Protein AF-A0A0F9N022-F1 (afdb_monomer_lite)

Structure (mmCIF, N/CA/C/O backbone):
data_AF-A0A0F9N022-F1
#
_entry.id   AF-A0A0F9N022-F1
#
loop_
_atom_site.group_PDB
_atom_site.id
_atom_site.type_symbol
_atom_site.label_atom_id
_atom_site.label_alt_id
_atom_site.label_comp_id
_atom_site.label_asym_id
_atom_site.label_entity_id
_atom_site.label_seq_id
_atom_site.pdbx_PDB_ins_code
_atom_site.Cartn_x
_atom_site.Cartn_y
_atom_site.Cartn_z
_atom_site.occupancy
_atom_site.B_iso_or_equiv
_atom_site.auth_seq_id
_atom_site.auth_comp_id
_atom_site.auth_asym_id
_atom_site.auth_atom_id
_atom_site.pdbx_PDB_model_num
ATOM 1 N N . MET A 1 1 ? -12.256 -13.425 1.466 1.00 92.31 1 MET A N 1
ATOM 2 C CA . MET A 1 1 ? -11.671 -14.219 0.356 1.00 92.31 1 MET A CA 1
ATOM 3 C C . MET A 1 1 ? -12.103 -13.719 -1.017 1.00 92.31 1 MET A C 1
ATOM 5 O O . MET A 1 1 ? -11.403 -13.998 -1.980 1.00 92.31 1 MET A O 1
ATOM 9 N N . GLU A 1 2 ? -13.198 -12.966 -1.116 1.00 94.44 2 GLU A N 1
ATOM 10 C CA . GLU A 1 2 ? -13.725 -12.430 -2.380 1.00 94.44 2 GLU A CA 1
ATOM 11 C C . GLU A 1 2 ? -12.702 -11.540 -3.115 1.00 94.44 2 GLU A C 1
ATOM 13 O O . GLU A 1 2 ? -12.431 -11.764 -4.292 1.00 94.44 2 GLU A O 1
ATOM 18 N N . ASP A 1 3 ? -11.986 -10.668 -2.396 1.00 96.81 3 ASP A N 1
ATOM 19 C CA . ASP A 1 3 ? -10.948 -9.797 -2.981 1.00 96.81 3 ASP A CA 1
ATOM 20 C C . ASP A 1 3 ? -9.600 -10.481 -3.246 1.00 96.81 3 ASP A C 1
ATOM 22 O O . ASP A 1 3 ? -8.626 -9.835 -3.641 1.00 96.81 3 ASP A O 1
ATOM 26 N N . ALA A 1 4 ? -9.484 -11.794 -3.023 1.00 97.88 4 ALA A N 1
ATOM 27 C CA . ALA A 1 4 ? -8.194 -12.478 -3.088 1.00 97.88 4 ALA A CA 1
ATOM 28 C C . ALA A 1 4 ? -7.538 -12.342 -4.469 1.00 97.88 4 ALA A C 1
ATOM 30 O O . ALA A 1 4 ? -6.334 -12.093 -4.552 1.00 97.88 4 ALA A O 1
ATOM 31 N N . ARG A 1 5 ? -8.327 -12.460 -5.545 1.00 98.38 5 ARG A N 1
ATOM 32 C CA . ARG A 1 5 ? -7.853 -12.309 -6.931 1.00 98.38 5 ARG A CA 1
ATOM 33 C C . ARG A 1 5 ? -7.433 -10.875 -7.251 1.00 98.38 5 ARG A C 1
ATOM 35 O O . ARG A 1 5 ? -6.444 -10.692 -7.956 1.00 98.38 5 ARG A O 1
ATOM 42 N N . LEU A 1 6 ? -8.135 -9.885 -6.703 1.00 98.44 6 LEU A N 1
ATOM 43 C CA . LEU A 1 6 ? -7.801 -8.470 -6.859 1.00 98.44 6 LEU A CA 1
ATOM 44 C C . LEU A 1 6 ? -6.476 -8.137 -6.161 1.00 98.44 6 LEU A C 1
ATOM 46 O O . LEU A 1 6 ? -5.553 -7.610 -6.774 1.00 98.44 6 LEU A O 1
ATOM 50 N N . LEU A 1 7 ? -6.340 -8.516 -4.889 1.00 98.44 7 LEU A N 1
ATOM 51 C CA . LEU A 1 7 ? -5.102 -8.305 -4.136 1.00 98.44 7 LEU A CA 1
ATOM 52 C C . LEU A 1 7 ? -3.920 -9.047 -4.776 1.00 98.44 7 LEU A C 1
ATOM 54 O O . LEU A 1 7 ? -2.802 -8.531 -4.797 1.00 98.44 7 LEU A O 1
ATOM 58 N N . PHE A 1 8 ? -4.166 -10.239 -5.326 1.00 98.56 8 PHE A N 1
ATOM 59 C CA . PHE A 1 8 ? -3.166 -11.015 -6.056 1.00 98.56 8 PHE A CA 1
ATOM 60 C C . PHE A 1 8 ? -2.682 -10.294 -7.313 1.00 98.56 8 PHE A C 1
ATOM 62 O O . PHE A 1 8 ? -1.474 -10.209 -7.540 1.00 98.56 8 PHE A O 1
ATOM 69 N N . SER A 1 9 ? -3.606 -9.765 -8.122 1.00 98.44 9 SER A N 1
ATOM 70 C CA . SER A 1 9 ? -3.247 -9.055 -9.349 1.00 98.44 9 SER A CA 1
ATOM 71 C C . SER A 1 9 ? -2.456 -7.786 -9.034 1.00 98.44 9 SER A C 1
ATOM 73 O O . SER A 1 9 ? -1.418 -7.549 -9.647 1.00 98.44 9 SER A O 1
ATOM 75 N N . TRP A 1 10 ? -2.852 -7.028 -8.008 1.00 98.31 10 TRP A N 1
ATOM 76 C CA . TRP A 1 10 ? -2.102 -5.851 -7.566 1.00 98.31 10 TRP A CA 1
ATOM 77 C C . TRP A 1 10 ? -0.713 -6.200 -7.035 1.00 98.31 10 TRP A C 1
ATOM 79 O O . TRP A 1 10 ? 0.247 -5.506 -7.374 1.00 98.31 10 TRP A O 1
ATOM 89 N N . ARG A 1 11 ? -0.582 -7.270 -6.237 1.00 97.69 11 ARG A N 1
ATOM 90 C CA . ARG A 1 11 ? 0.707 -7.731 -5.695 1.00 97.69 11 ARG A CA 1
ATOM 91 C C . ARG A 1 11 ? 1.677 -8.165 -6.794 1.00 97.69 11 ARG A C 1
ATOM 93 O O . ARG A 1 11 ? 2.883 -7.965 -6.630 1.00 97.69 11 ARG A O 1
ATOM 100 N N . ASN A 1 12 ? 1.164 -8.757 -7.873 1.00 98.25 12 ASN A N 1
ATOM 101 C CA . ASN A 1 12 ? 1.964 -9.255 -8.993 1.00 98.25 12 ASN A CA 1
ATOM 102 C C . ASN A 1 12 ? 2.119 -8.276 -10.161 1.00 98.25 12 ASN A C 1
ATOM 104 O O . ASN A 1 12 ? 2.895 -8.565 -11.074 1.00 98.25 12 ASN A O 1
ATOM 108 N N . ASP A 1 13 ? 1.447 -7.123 -10.131 1.00 98.44 13 ASP A N 1
ATOM 109 C CA . ASP A 1 13 ? 1.650 -6.075 -11.128 1.00 98.44 13 ASP A CA 1
ATOM 110 C C . ASP A 1 13 ? 3.154 -5.736 -11.260 1.00 98.44 13 ASP A C 1
ATOM 112 O O . ASP A 1 13 ? 3.831 -5.541 -10.240 1.00 98.44 13 ASP A O 1
ATOM 116 N N . PRO A 1 14 ? 3.702 -5.648 -12.490 1.00 97.75 14 PRO A N 1
ATOM 117 C CA . PRO A 1 14 ? 5.137 -5.476 -12.705 1.00 97.75 14 PRO A CA 1
ATOM 118 C C . PRO A 1 14 ? 5.739 -4.258 -12.001 1.00 97.75 14 PRO A C 1
ATOM 120 O O . PRO A 1 14 ? 6.856 -4.333 -11.480 1.00 97.75 14 PRO A O 1
ATOM 123 N N . LEU A 1 15 ? 5.011 -3.138 -11.961 1.00 96.69 15 LEU A N 1
ATOM 124 C CA . LEU A 1 15 ? 5.482 -1.927 -11.299 1.00 96.69 15 LEU A CA 1
ATOM 125 C C . LEU A 1 15 ? 5.3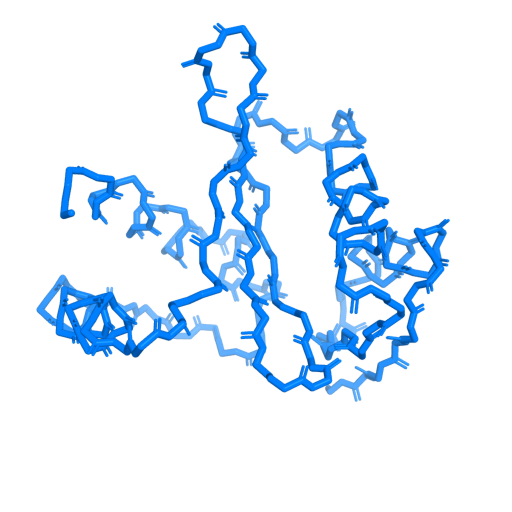44 -2.039 -9.779 1.00 96.69 15 LEU A C 1
ATOM 127 O O . LEU A 1 15 ? 6.273 -1.643 -9.079 1.00 96.69 15 LEU A O 1
ATOM 131 N N . THR A 1 16 ? 4.251 -2.619 -9.263 1.00 96.94 16 THR A N 1
ATOM 132 C CA . THR A 1 16 ? 4.128 -2.906 -7.820 1.00 96.94 16 THR A CA 1
ATOM 133 C C . THR A 1 16 ? 5.310 -3.743 -7.350 1.00 96.94 16 THR A C 1
ATOM 135 O O . THR A 1 16 ? 5.959 -3.381 -6.372 1.00 96.94 16 THR A O 1
ATOM 138 N N . ARG A 1 17 ? 5.634 -4.829 -8.062 1.00 97.25 17 ARG A N 1
ATOM 139 C CA . ARG A 1 17 ? 6.754 -5.715 -7.722 1.00 97.25 17 ARG A CA 1
ATOM 140 C C . ARG A 1 17 ? 8.090 -4.986 -7.738 1.00 97.25 17 ARG A C 1
ATOM 142 O O . ARG A 1 17 ? 8.840 -5.093 -6.777 1.00 97.25 17 ARG A O 1
ATOM 149 N N . ARG A 1 18 ? 8.367 -4.202 -8.786 1.00 96.06 18 ARG A N 1
ATOM 150 C CA . ARG A 1 18 ? 9.601 -3.404 -8.884 1.00 96.06 18 ARG A CA 1
ATOM 151 C C . ARG A 1 18 ? 9.757 -2.417 -7.723 1.00 96.06 18 ARG A C 1
ATOM 153 O O . ARG A 1 18 ? 10.872 -2.151 -7.303 1.00 96.06 18 ARG A O 1
ATOM 160 N N . MET A 1 19 ? 8.645 -1.876 -7.232 1.00 94.75 19 MET A N 1
ATOM 161 C CA . MET A 1 19 ? 8.609 -0.867 -6.170 1.00 94.75 19 MET A CA 1
ATOM 162 C C . MET A 1 19 ? 8.441 -1.464 -4.762 1.00 94.75 19 MET A C 1
ATOM 164 O O . MET A 1 19 ? 8.421 -0.727 -3.773 1.00 94.75 19 MET A O 1
ATOM 168 N N . SER A 1 20 ? 8.311 -2.788 -4.663 1.00 94.31 20 SER A N 1
ATOM 169 C CA . SER A 1 20 ? 8.180 -3.523 -3.406 1.00 94.31 20 SER A CA 1
ATOM 170 C C . SER A 1 20 ? 9.546 -3.944 -2.874 1.00 94.31 20 SER A C 1
ATOM 172 O O . SER A 1 20 ? 10.467 -4.199 -3.641 1.00 94.31 20 SER A O 1
ATOM 174 N N . ILE A 1 21 ? 9.652 -4.096 -1.552 1.00 94.19 21 ILE A N 1
ATOM 175 C CA . ILE A 1 21 ? 10.866 -4.611 -0.892 1.00 94.19 21 ILE A CA 1
ATOM 176 C C . ILE A 1 21 ? 11.201 -6.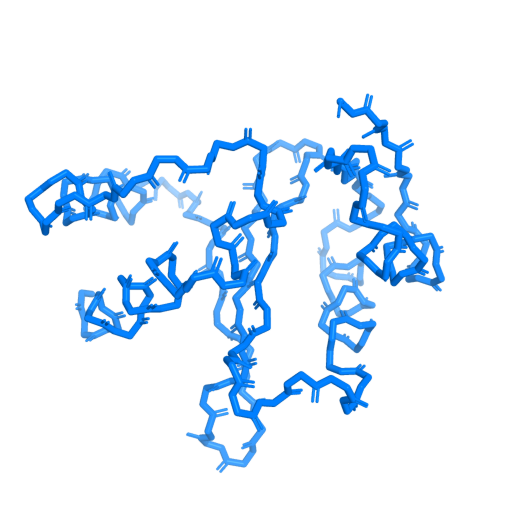027 -1.383 1.00 94.19 21 ILE A C 1
ATOM 178 O O . ILE A 1 21 ? 12.357 -6.342 -1.638 1.00 94.19 21 ILE A O 1
ATOM 182 N N . ASN A 1 22 ? 10.182 -6.878 -1.535 1.00 93.00 22 ASN A N 1
ATOM 183 C CA . ASN A 1 22 ? 10.310 -8.157 -2.223 1.00 93.00 22 ASN A CA 1
ATOM 184 C C . ASN A 1 22 ? 9.711 -8.019 -3.628 1.00 93.00 22 ASN A C 1
ATOM 186 O O . ASN A 1 22 ? 8.496 -7.834 -3.789 1.00 93.00 22 ASN A O 1
ATOM 190 N N . SER A 1 23 ? 10.571 -8.145 -4.633 1.00 95.06 23 SER A N 1
ATOM 191 C CA . SER A 1 23 ? 10.203 -8.022 -6.035 1.00 95.06 23 SER A CA 1
ATOM 192 C C . SER A 1 23 ? 9.847 -9.352 -6.692 1.00 95.06 23 SER A C 1
ATOM 194 O O . SER A 1 23 ? 9.498 -9.332 -7.866 1.00 95.06 23 SER A O 1
ATOM 196 N N . ASP A 1 24 ? 9.855 -10.488 -5.991 1.00 96.62 24 ASP A N 1
ATOM 197 C CA . ASP A 1 24 ? 9.524 -11.802 -6.556 1.00 96.62 24 ASP A CA 1
ATOM 198 C C . ASP A 1 24 ? 8.061 -11.877 -7.007 1.00 96.62 24 ASP A C 1
ATOM 200 O O . ASP A 1 24 ? 7.195 -11.116 -6.555 1.00 96.62 24 ASP A O 1
ATOM 204 N N . THR A 1 25 ? 7.780 -12.763 -7.964 1.00 97.06 25 THR A N 1
ATOM 205 C CA . THR A 1 25 ? 6.401 -13.145 -8.279 1.00 97.06 25 THR A CA 1
ATOM 206 C C . THR A 1 25 ? 5.858 -14.002 -7.153 1.00 97.06 25 THR A C 1
ATOM 208 O O . THR A 1 25 ? 6.557 -14.875 -6.645 1.00 97.06 25 THR A O 1
ATOM 211 N N . VAL A 1 26 ? 4.593 -13.802 -6.812 1.00 97.62 26 VAL A N 1
ATOM 212 C CA . VAL A 1 26 ? 3.885 -14.652 -5.856 1.00 97.62 26 VAL A CA 1
ATOM 213 C C . VAL A 1 26 ? 2.968 -15.570 -6.653 1.00 97.62 26 VAL A C 1
ATOM 215 O O . VAL A 1 26 ? 2.187 -15.083 -7.468 1.00 97.62 26 VAL A O 1
ATOM 218 N N . ASP A 1 27 ? 3.049 -16.881 -6.454 1.00 98.38 27 ASP A N 1
ATOM 219 C CA . ASP A 1 27 ? 2.075 -17.806 -7.032 1.00 98.38 27 ASP A CA 1
ATOM 220 C C . ASP A 1 27 ? 0.732 -17.736 -6.282 1.00 98.38 27 ASP A C 1
ATOM 222 O O . ASP A 1 27 ? 0.613 -17.177 -5.185 1.00 98.38 27 ASP A O 1
ATOM 226 N N . TRP A 1 28 ? -0.318 -18.273 -6.900 1.00 98.38 28 TRP A N 1
ATOM 227 C CA . TRP A 1 28 ? -1.669 -18.155 -6.361 1.00 98.38 28 TRP A CA 1
ATOM 228 C C . TRP A 1 28 ? -1.848 -18.855 -5.009 1.00 98.38 28 TRP A C 1
ATOM 230 O O . TRP A 1 28 ? -2.517 -18.302 -4.134 1.00 98.38 28 TRP A O 1
ATOM 240 N N . ASP A 1 29 ? -1.260 -20.035 -4.811 1.00 98.31 29 ASP A N 1
ATOM 241 C CA . ASP A 1 29 ? -1.441 -20.797 -3.575 1.00 98.31 29 ASP A CA 1
ATOM 242 C C . ASP A 1 29 ? -0.689 -20.158 -2.409 1.00 98.31 29 ASP A C 1
ATOM 244 O O . ASP A 1 29 ? -1.237 -20.061 -1.305 1.00 98.31 29 ASP A O 1
ATOM 248 N N . THR A 1 30 ? 0.505 -19.618 -2.660 1.00 98.19 30 THR A N 1
ATOM 249 C CA . THR A 1 30 ? 1.249 -18.819 -1.681 1.00 98.19 30 THR A CA 1
ATOM 250 C C . THR A 1 30 ? 0.462 -17.578 -1.266 1.00 98.19 30 THR A C 1
ATOM 252 O O . THR A 1 30 ? 0.328 -17.305 -0.069 1.00 98.19 30 THR A O 1
ATOM 255 N N . HIS A 1 31 ? -0.107 -16.838 -2.226 1.00 98.25 31 HIS A N 1
ATOM 256 C CA . HIS A 1 31 ? -0.921 -15.653 -1.932 1.00 98.25 31 HIS A CA 1
ATOM 257 C C . HIS A 1 31 ? -2.189 -16.001 -1.154 1.00 98.25 31 HIS A C 1
ATOM 259 O O . HIS A 1 31 ? -2.485 -15.365 -0.142 1.00 98.25 31 HIS A O 1
ATOM 265 N N . ARG A 1 32 ? -2.921 -17.029 -1.596 1.00 98.31 32 ARG A N 1
ATOM 266 C CA . ARG A 1 32 ? -4.136 -17.508 -0.929 1.00 98.31 32 ARG A CA 1
ATOM 267 C C . ARG A 1 32 ? -3.845 -17.910 0.512 1.00 98.31 32 ARG A C 1
ATOM 269 O O . ARG A 1 32 ? -4.503 -17.413 1.420 1.00 98.31 32 ARG A O 1
ATOM 276 N N . SER A 1 33 ? -2.803 -18.712 0.725 1.00 98.38 33 SER A N 1
ATOM 277 C CA . SER A 1 33 ? -2.388 -19.152 2.059 1.00 98.38 33 SER A CA 1
ATOM 278 C C . SER A 1 33 ? -1.961 -17.976 2.943 1.00 98.38 33 SER A C 1
ATOM 280 O O . SER A 1 33 ? -2.248 -17.952 4.140 1.00 98.38 33 SER A O 1
ATOM 282 N N . TRP A 1 34 ? -1.267 -16.981 2.380 1.00 97.62 34 TRP A N 1
ATOM 283 C CA . TRP A 1 34 ? -0.924 -15.753 3.100 1.00 97.62 34 TRP A CA 1
ATOM 284 C C . TRP A 1 34 ? -2.178 -14.976 3.521 1.00 97.62 34 TRP A C 1
ATOM 286 O O . TRP A 1 34 ? -2.267 -14.561 4.679 1.00 97.62 34 TRP A O 1
ATOM 296 N N . LEU A 1 35 ? -3.149 -14.814 2.619 1.00 98.38 35 LEU A N 1
ATOM 297 C CA . LEU A 1 35 ? -4.381 -14.082 2.895 1.00 98.38 35 LEU A CA 1
ATOM 298 C C . LEU A 1 35 ? -5.253 -14.805 3.927 1.00 98.38 35 LEU A C 1
ATOM 300 O O . LEU A 1 35 ? -5.727 -14.164 4.858 1.00 98.38 35 LEU A O 1
ATOM 304 N N . GLU A 1 36 ? -5.411 -16.125 3.827 1.00 98.12 36 GLU A N 1
ATOM 305 C CA . GLU A 1 36 ? -6.147 -16.935 4.810 1.00 98.12 36 GLU A CA 1
ATOM 306 C C . GLU A 1 36 ? -5.531 -16.800 6.209 1.00 98.12 36 GLU A C 1
ATOM 308 O O . GLU A 1 36 ? -6.227 -16.461 7.167 1.00 98.12 36 GLU A O 1
ATOM 313 N N . ARG A 1 37 ? -4.203 -16.948 6.329 1.00 97.94 37 ARG A N 1
ATOM 314 C CA . ARG A 1 37 ? -3.498 -16.726 7.604 1.00 97.94 37 ARG A CA 1
ATOM 315 C C . ARG A 1 37 ? -3.652 -15.301 8.122 1.00 97.94 37 ARG A C 1
ATOM 317 O O . ARG A 1 37 ? -3.642 -15.087 9.332 1.00 97.94 37 ARG A O 1
ATOM 324 N N . ARG A 1 38 ? -3.730 -14.313 7.227 1.00 97.50 38 ARG A N 1
ATOM 325 C CA . ARG A 1 38 ? -3.896 -12.910 7.608 1.00 97.50 38 ARG A CA 1
ATOM 326 C C . ARG A 1 38 ? -5.300 -12.639 8.136 1.00 97.50 38 ARG A C 1
ATOM 328 O O . ARG A 1 38 ? -5.424 -12.029 9.193 1.00 97.50 38 ARG A O 1
ATOM 335 N N . LEU A 1 39 ? -6.320 -13.104 7.420 1.00 97.12 39 LEU A N 1
ATOM 336 C CA . LEU A 1 39 ? -7.728 -12.946 7.784 1.00 97.12 39 LEU A CA 1
ATOM 337 C C . LEU A 1 39 ? -8.117 -13.778 9.014 1.00 97.12 39 LEU A C 1
ATOM 339 O O . LEU A 1 39 ? -9.061 -13.417 9.700 1.00 97.12 39 LEU A O 1
ATOM 343 N N . GLY A 1 40 ? -7.372 -14.842 9.331 1.00 97.00 40 GLY A N 1
ATOM 344 C CA . GLY A 1 40 ? -7.550 -15.628 10.557 1.00 97.00 40 GLY A CA 1
ATOM 345 C C . GLY A 1 40 ? -6.980 -14.995 11.835 1.00 97.00 40 GLY A C 1
ATOM 346 O O . GLY A 1 40 ? -7.067 -15.605 12.899 1.00 97.00 40 GLY A O 1
ATOM 347 N N . ARG A 1 41 ? -6.361 -13.807 11.767 1.00 96.62 41 ARG A N 1
ATOM 348 C CA . ARG A 1 41 ? -5.891 -13.081 12.961 1.00 96.62 41 ARG A CA 1
ATOM 349 C C . ARG A 1 41 ? -7.068 -12.418 13.680 1.00 96.62 41 ARG A C 1
ATOM 351 O O . ARG A 1 41 ? -8.016 -11.998 13.031 1.00 96.62 41 ARG A O 1
ATOM 358 N N . ALA A 1 42 ? -6.959 -12.247 15.002 1.00 94.81 42 ALA A N 1
ATOM 359 C CA . ALA A 1 42 ? -7.951 -11.500 15.788 1.00 94.81 42 ALA A CA 1
ATOM 360 C C . ALA A 1 42 ? -8.113 -10.052 15.295 1.00 94.81 42 ALA A C 1
ATOM 362 O O . ALA A 1 42 ? -9.217 -9.520 15.295 1.00 94.81 42 ALA A O 1
ATOM 363 N N . ASP A 1 43 ? -7.013 -9.455 14.831 1.00 93.50 43 ASP A N 1
ATOM 364 C CA . ASP A 1 43 ? -7.017 -8.172 14.143 1.00 93.50 43 ASP A CA 1
ATOM 365 C C . ASP A 1 43 ? -6.241 -8.284 12.815 1.00 93.50 43 ASP A C 1
ATOM 367 O O . ASP A 1 43 ? -5.001 -8.245 12.795 1.00 93.50 43 ASP A O 1
ATOM 371 N N . PRO A 1 44 ? -6.940 -8.516 11.687 1.00 93.94 44 PRO A N 1
ATOM 372 C CA . PRO A 1 44 ? -6.302 -8.670 10.391 1.00 93.94 44 PRO A CA 1
ATOM 373 C C . PRO A 1 44 ? -5.678 -7.390 9.851 1.00 93.94 44 PRO A C 1
ATOM 375 O O . PRO A 1 44 ? -4.871 -7.513 8.941 1.00 93.94 44 PRO A O 1
ATOM 378 N N . LEU A 1 45 ? -6.032 -6.186 10.318 1.00 97.31 45 LEU A N 1
ATOM 379 C CA . LEU A 1 45 ? -5.499 -4.885 9.859 1.00 97.31 45 LEU A CA 1
ATOM 380 C C . LEU A 1 45 ? -5.055 -4.838 8.383 1.00 97.31 45 LEU A C 1
ATOM 382 O O . LEU A 1 45 ? -3.920 -4.464 8.079 1.00 97.31 45 LEU A O 1
ATOM 386 N N . LEU A 1 46 ? -5.897 -5.328 7.476 1.00 98.19 46 LEU A N 1
ATOM 387 C CA . LEU A 1 46 ? -5.678 -5.355 6.034 1.00 98.19 46 LEU A CA 1
ATOM 388 C C . LEU A 1 46 ? -6.921 -4.737 5.418 1.00 98.19 46 LEU A C 1
ATOM 390 O O . LEU A 1 46 ? -8.007 -5.302 5.515 1.00 98.19 46 LEU A O 1
ATOM 394 N N . HIS A 1 47 ? -6.749 -3.572 4.816 1.00 98.25 47 HIS A N 1
ATOM 395 C CA . HIS A 1 47 ? -7.845 -2.745 4.346 1.00 98.25 47 HIS A CA 1
ATOM 396 C C . HIS A 1 47 ? -7.718 -2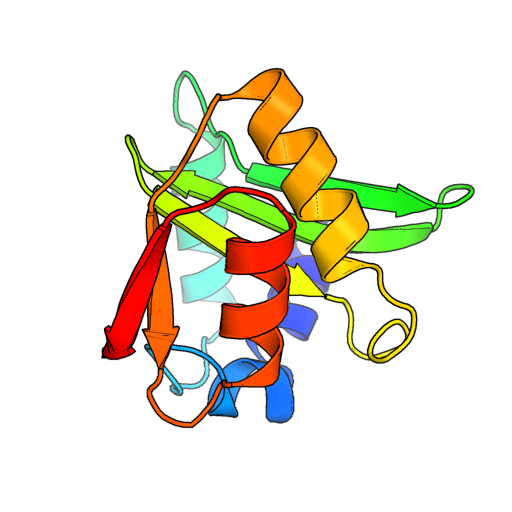.523 2.848 1.00 98.25 47 HIS A C 1
ATOM 398 O O . HIS A 1 47 ? -6.610 -2.384 2.321 1.00 98.25 47 HIS A O 1
ATOM 404 N N . ILE A 1 48 ? -8.859 -2.455 2.173 1.00 98.38 48 ILE A N 1
ATOM 405 C CA . ILE A 1 48 ? -8.974 -1.987 0.797 1.00 98.38 48 ILE A CA 1
ATOM 406 C C . ILE A 1 48 ? -9.582 -0.587 0.857 1.00 98.38 48 ILE A C 1
ATOM 408 O O . ILE A 1 48 ? -10.544 -0.348 1.580 1.00 98.38 48 ILE A O 1
ATOM 412 N N . ALA A 1 49 ? -8.964 0.358 0.157 1.00 97.88 49 ALA A N 1
ATOM 413 C CA . ALA A 1 49 ? -9.504 1.694 -0.014 1.00 97.88 49 ALA A CA 1
ATOM 414 C C . ALA A 1 49 ? -10.428 1.704 -1.231 1.00 97.88 49 ALA A C 1
ATOM 416 O O . ALA A 1 49 ? -10.054 1.191 -2.289 1.00 97.88 49 ALA A O 1
ATOM 417 N N . GLU A 1 50 ? -11.584 2.346 -1.093 1.00 97.56 50 GLU A N 1
ATOM 418 C CA . GLU A 1 50 ? -12.589 2.452 -2.146 1.00 97.56 50 GLU A CA 1
ATOM 419 C C . GLU A 1 50 ? -12.953 3.909 -2.442 1.00 97.56 50 GLU A C 1
ATOM 421 O O . GLU A 1 50 ? -12.947 4.765 -1.555 1.00 97.56 50 GLU A O 1
ATOM 426 N N . ILE A 1 51 ? -13.274 4.191 -3.705 1.00 96.00 51 ILE A N 1
ATOM 427 C CA . ILE A 1 51 ? -13.862 5.457 -4.157 1.00 96.00 51 ILE A CA 1
ATOM 428 C C . ILE A 1 51 ? -15.081 5.105 -5.000 1.00 96.00 51 ILE A C 1
ATOM 430 O O . ILE A 1 51 ? -14.937 4.430 -6.015 1.00 96.00 51 ILE A O 1
ATOM 434 N N . GLU A 1 52 ? -16.269 5.543 -4.573 1.00 94.12 52 GLU A N 1
ATOM 435 C CA . GLU A 1 52 ? -17.531 5.285 -5.290 1.00 94.12 52 GLU A CA 1
ATOM 436 C C . GLU A 1 52 ? -17.714 3.789 -5.630 1.00 94.12 52 GLU A C 1
ATOM 438 O O . GLU A 1 52 ? -18.034 3.426 -6.759 1.00 94.12 52 GLU A O 1
ATOM 443 N N . GLY A 1 53 ? -17.419 2.908 -4.664 1.00 93.62 53 GLY A N 1
ATOM 444 C CA . GLY A 1 53 ? -17.511 1.448 -4.811 1.00 93.62 53 GLY A CA 1
ATOM 445 C C . GLY A 1 53 ? -16.394 0.791 -5.632 1.00 93.62 53 GLY A C 1
ATOM 446 O O . GLY A 1 53 ? -16.427 -0.416 -5.845 1.00 93.62 53 GLY A O 1
ATOM 447 N N . HIS A 1 54 ? -15.399 1.551 -6.100 1.00 96.06 54 HIS A N 1
ATOM 448 C CA . HIS A 1 54 ? -14.244 1.005 -6.811 1.00 96.06 54 HIS A CA 1
ATOM 449 C C . HIS A 1 54 ? -13.058 0.843 -5.869 1.00 96.06 54 HIS A C 1
ATOM 451 O O . HIS A 1 54 ? -12.589 1.821 -5.289 1.00 96.06 54 HIS A O 1
ATOM 457 N N . CYS A 1 55 ? -12.514 -0.367 -5.779 1.00 98.19 55 CYS A N 1
ATOM 458 C CA . CYS A 1 55 ? -11.286 -0.645 -5.042 1.00 98.19 55 CYS A CA 1
ATOM 459 C C . CYS A 1 55 ? -10.086 0.047 -5.715 1.00 98.19 55 CYS A C 1
ATOM 461 O O . CYS A 1 55 ? -9.715 -0.277 -6.844 1.00 98.19 55 CYS A O 1
ATOM 463 N N . VAL A 1 56 ? -9.452 0.990 -5.016 1.00 98.38 56 VAL A N 1
ATOM 464 C CA . VAL A 1 56 ? -8.373 1.843 -5.556 1.00 98.38 56 VAL A CA 1
ATOM 465 C C . VAL A 1 56 ? -7.001 1.589 -4.933 1.00 98.38 56 VAL A C 1
ATOM 467 O O . VAL A 1 56 ? -5.987 2.113 -5.403 1.00 98.38 56 VAL A O 1
ATOM 470 N N . GLY A 1 57 ? -6.933 0.793 -3.873 1.00 98.31 57 GLY A N 1
ATOM 471 C CA . GLY A 1 57 ? -5.679 0.436 -3.229 1.00 98.31 57 GLY A CA 1
ATOM 472 C C . GLY A 1 57 ? -5.890 -0.393 -1.979 1.00 98.31 57 GLY A C 1
ATOM 473 O O . GLY A 1 57 ? -7.013 -0.692 -1.591 1.00 98.31 57 GLY A O 1
ATOM 474 N N . THR A 1 58 ? -4.794 -0.771 -1.342 1.00 98.62 58 THR A N 1
ATOM 475 C CA . THR A 1 58 ? -4.800 -1.504 -0.082 1.00 98.62 58 THR A CA 1
ATOM 476 C C . THR A 1 58 ? -3.706 -0.979 0.829 1.00 98.62 58 THR A C 1
ATOM 478 O O . THR A 1 58 ? -2.653 -0.536 0.357 1.00 98.62 58 THR A O 1
ATOM 481 N N . PHE A 1 59 ? -3.941 -1.047 2.134 1.00 98.56 59 PHE A N 1
ATOM 482 C CA . PHE A 1 59 ? -2.888 -0.920 3.126 1.00 98.56 59 PHE A CA 1
ATOM 483 C C . PHE A 1 59 ? -3.033 -1.988 4.206 1.00 98.56 59 PHE A C 1
ATOM 485 O O . PHE A 1 59 ? -4.115 -2.520 4.455 1.00 98.56 59 PHE A O 1
ATOM 492 N N . ARG A 1 60 ? -1.915 -2.298 4.853 1.00 98.06 60 ARG A N 1
ATOM 493 C CA . ARG A 1 60 ? -1.823 -3.266 5.935 1.00 98.06 60 ARG A CA 1
ATOM 494 C C . ARG A 1 60 ? -0.986 -2.699 7.066 1.00 98.06 60 ARG A C 1
ATOM 496 O O . ARG A 1 60 ? 0.041 -2.080 6.792 1.00 98.06 60 ARG A O 1
ATOM 503 N N . ILE A 1 61 ? -1.405 -2.947 8.304 1.00 98.44 61 ILE A N 1
ATOM 504 C CA . ILE A 1 61 ? -0.654 -2.571 9.505 1.00 98.44 61 ILE A CA 1
ATOM 505 C C . ILE A 1 61 ? -0.047 -3.812 10.157 1.00 98.44 61 ILE A C 1
ATOM 507 O O . ILE A 1 61 ? -0.733 -4.807 10.392 1.00 98.44 61 ILE A O 1
ATOM 511 N N . ASP A 1 62 ? 1.242 -3.751 10.462 1.00 96.50 62 ASP A N 1
ATOM 512 C CA . ASP A 1 62 ? 1.994 -4.796 11.153 1.00 96.50 62 ASP A CA 1
ATOM 513 C C . ASP A 1 62 ? 2.688 -4.165 12.373 1.00 96.50 62 ASP A C 1
ATOM 515 O O . ASP A 1 62 ? 3.822 -3.706 12.295 1.00 96.50 62 ASP A O 1
ATOM 519 N N . GLY A 1 63 ? 1.975 -4.076 13.503 1.00 95.94 63 GLY A N 1
ATOM 520 C CA . GLY A 1 63 ? 2.459 -3.368 14.694 1.00 95.94 63 GLY A CA 1
ATOM 521 C C . GLY A 1 63 ? 2.588 -1.858 14.457 1.00 95.94 63 GLY A C 1
ATOM 522 O O . GLY A 1 63 ? 1.579 -1.148 14.342 1.00 95.94 63 GLY A O 1
ATOM 523 N N . ASP A 1 64 ? 3.826 -1.360 14.394 1.00 96.81 64 ASP A N 1
ATOM 524 C CA . ASP A 1 64 ? 4.111 0.041 14.052 1.00 96.81 64 ASP A CA 1
ATOM 525 C C . ASP A 1 64 ? 4.245 0.291 12.544 1.00 96.81 64 ASP A C 1
ATOM 527 O O . ASP A 1 64 ? 4.279 1.448 12.129 1.00 96.81 64 ASP A O 1
ATOM 531 N N . GLU A 1 65 ? 4.256 -0.760 11.720 1.00 98.06 65 GLU A N 1
ATOM 532 C CA . GLU A 1 65 ? 4.569 -0.640 10.300 1.00 98.06 65 GLU A CA 1
ATOM 533 C C . GLU A 1 65 ? 3.324 -0.529 9.430 1.00 98.06 65 GLU A C 1
ATOM 535 O O . GLU A 1 65 ? 2.282 -1.119 9.722 1.00 98.06 65 GLU A O 1
ATOM 540 N N . ILE A 1 66 ? 3.458 0.193 8.317 1.00 98.62 66 ILE A N 1
ATOM 541 C CA . ILE A 1 66 ? 2.454 0.269 7.260 1.00 98.62 66 ILE A CA 1
ATOM 542 C C . ILE A 1 66 ? 3.037 -0.175 5.916 1.00 98.62 66 ILE A C 1
ATOM 544 O O . ILE A 1 66 ? 4.069 0.318 5.460 1.00 98.62 66 ILE A O 1
ATOM 548 N N . SER A 1 67 ? 2.331 -1.088 5.253 1.00 98.06 67 SER A N 1
ATOM 549 C CA . SER A 1 67 ? 2.563 -1.475 3.860 1.00 98.06 67 SER A CA 1
ATOM 550 C C . SER A 1 67 ? 1.357 -1.072 3.026 1.00 98.06 67 SER A C 1
ATOM 552 O O . SER A 1 67 ? 0.231 -1.147 3.510 1.00 98.06 67 SER A O 1
ATOM 554 N N . TYR A 1 68 ? 1.563 -0.627 1.789 1.00 98.44 68 TYR A N 1
ATOM 555 C CA . TYR A 1 68 ? 0.469 -0.150 0.953 1.00 98.44 68 TYR A CA 1
ATOM 556 C C . TYR A 1 68 ? 0.738 -0.327 -0.537 1.00 98.44 68 TYR A C 1
ATOM 558 O O . TYR A 1 68 ? 1.874 -0.432 -0.993 1.00 98.44 68 TYR A O 1
ATOM 566 N N . THR A 1 69 ? -0.336 -0.373 -1.314 1.00 98.25 69 THR A N 1
ATOM 567 C CA . THR A 1 69 ? -0.309 -0.479 -2.772 1.00 98.25 69 THR A CA 1
ATOM 568 C C . THR A 1 69 ? -1.485 0.301 -3.338 1.00 98.25 69 THR A C 1
ATOM 570 O O . THR A 1 69 ? -2.606 0.177 -2.856 1.00 98.25 69 THR A O 1
ATOM 573 N N . VAL A 1 70 ? -1.239 1.112 -4.364 1.00 98.44 70 VAL A N 1
ATOM 574 C CA . VAL A 1 70 ? -2.304 1.732 -5.164 1.00 98.44 70 VAL A CA 1
ATOM 575 C C . VAL A 1 70 ? -2.553 0.848 -6.378 1.00 98.44 70 VAL A C 1
ATOM 577 O O . VAL A 1 70 ? -1.593 0.418 -7.028 1.00 98.44 70 VAL A O 1
ATOM 580 N N . ALA A 1 71 ? -3.826 0.601 -6.676 1.00 98.12 71 ALA A N 1
ATOM 581 C CA . ALA A 1 71 ? -4.253 -0.149 -7.848 1.00 98.12 71 ALA A CA 1
ATOM 582 C C . ALA A 1 71 ? -3.626 0.441 -9.130 1.00 98.12 71 ALA A C 1
ATOM 584 O O . ALA A 1 71 ? -3.571 1.671 -9.252 1.00 98.12 71 ALA A O 1
ATOM 585 N N . PRO A 1 72 ? -3.162 -0.386 -10.088 1.00 97.62 72 PRO A N 1
ATOM 586 C CA . PRO A 1 72 ? -2.469 0.091 -11.287 1.00 97.62 72 PRO A CA 1
ATOM 587 C C . PRO A 1 72 ? -3.177 1.236 -12.022 1.00 97.62 72 PRO A C 1
ATOM 589 O O . PRO A 1 72 ? -2.552 2.266 -12.280 1.00 97.62 72 PRO A O 1
ATOM 592 N N . ASP A 1 73 ? -4.490 1.115 -12.225 1.00 97.00 73 ASP A N 1
ATOM 593 C CA . ASP A 1 73 ? -5.319 2.073 -12.980 1.00 97.00 73 ASP A CA 1
ATOM 594 C C . ASP A 1 73 ? -5.584 3.400 -12.243 1.00 97.00 73 ASP A C 1
ATOM 596 O O . ASP A 1 73 ? -6.168 4.357 -12.773 1.00 97.00 73 ASP A O 1
ATOM 600 N N . PHE A 1 74 ? -5.142 3.484 -10.989 1.00 97.00 74 PHE A N 1
ATOM 601 C CA . PHE A 1 74 ? -5.388 4.620 -10.113 1.00 97.00 74 PHE A CA 1
ATOM 602 C C . PHE A 1 74 ? -4.111 5.318 -9.621 1.00 97.00 74 PHE A C 1
ATOM 604 O O . PHE A 1 74 ? -4.163 6.264 -8.825 1.00 97.00 74 PHE A O 1
ATOM 611 N N . ARG A 1 75 ? -2.947 4.902 -10.128 1.00 96.12 75 ARG A N 1
ATOM 612 C CA . ARG A 1 75 ? -1.663 5.564 -9.863 1.00 96.12 75 ARG A CA 1
ATOM 613 C C . ARG A 1 75 ? -1.647 6.993 -10.412 1.00 96.12 75 ARG A C 1
ATOM 615 O O . ARG A 1 75 ? -2.409 7.352 -11.301 1.00 96.12 75 ARG A O 1
ATOM 622 N N . GLY A 1 76 ? -0.789 7.838 -9.840 1.00 95.31 76 GLY A N 1
ATOM 623 C CA . GLY A 1 76 ? -0.649 9.243 -10.253 1.00 95.31 7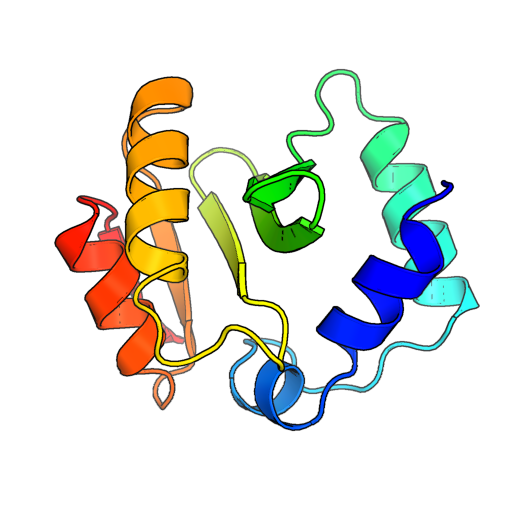6 GLY A CA 1
ATOM 624 C C . GLY A 1 76 ? -1.800 10.171 -9.834 1.00 95.31 76 GLY A C 1
ATOM 625 O O . GLY A 1 76 ? -1.692 11.376 -10.015 1.00 95.31 76 GLY A O 1
ATOM 626 N N . LYS A 1 77 ? -2.867 9.652 -9.209 1.00 96.06 77 LYS A N 1
ATOM 627 C CA . LYS A 1 77 ? -4.065 10.423 -8.807 1.00 96.06 77 LYS A CA 1
ATOM 628 C C . LYS A 1 77 ? -4.058 10.880 -7.337 1.00 96.06 77 LYS A C 1
ATOM 630 O O . LYS A 1 77 ? -5.090 11.248 -6.783 1.00 96.06 77 LYS A O 1
ATOM 635 N N . GLY A 1 78 ? -2.908 10.801 -6.658 1.00 96.88 78 GLY A N 1
ATOM 636 C CA . GLY A 1 78 ? -2.771 11.182 -5.243 1.00 96.88 78 GLY A CA 1
ATOM 637 C C . GLY A 1 78 ? -3.451 10.238 -4.237 1.00 96.88 78 GLY A C 1
ATOM 638 O O . GLY A 1 78 ? -3.600 10.600 -3.072 1.00 96.88 78 GLY A O 1
ATOM 639 N N . ILE A 1 79 ? -3.851 9.032 -4.657 1.00 98.06 79 ILE A N 1
ATOM 640 C CA . ILE A 1 79 ? -4.594 8.083 -3.809 1.00 98.06 79 ILE A CA 1
ATOM 641 C C . ILE A 1 79 ? -3.769 7.579 -2.629 1.00 98.06 79 ILE A C 1
ATOM 643 O O . ILE A 1 79 ? -4.294 7.532 -1.522 1.00 98.06 79 ILE A O 1
ATOM 647 N N . ALA A 1 80 ? -2.482 7.270 -2.833 1.00 98.12 80 ALA A N 1
ATOM 648 C CA . ALA A 1 80 ? -1.605 6.826 -1.746 1.00 98.12 80 ALA A CA 1
ATOM 649 C C . ALA A 1 80 ? -1.633 7.813 -0.571 1.00 98.12 80 ALA A C 1
ATOM 651 O O . ALA A 1 80 ? -1.875 7.414 0.558 1.00 98.12 80 ALA A O 1
ATOM 652 N N . LEU A 1 81 ? -1.481 9.112 -0.848 1.00 98.69 81 LEU A N 1
ATOM 653 C CA . LEU A 1 81 ? -1.515 10.150 0.180 1.00 98.69 81 LEU A CA 1
ATOM 654 C C . LEU A 1 81 ? -2.843 10.154 0.950 1.00 98.69 81 LEU A C 1
ATOM 656 O O . LEU A 1 81 ? -2.834 10.156 2.175 1.00 98.69 81 LEU A O 1
ATOM 660 N N . LYS A 1 82 ? -3.981 10.133 0.244 1.00 98.38 82 LYS A N 1
ATOM 661 C CA . LYS A 1 82 ? -5.310 10.124 0.878 1.00 98.38 82 LYS A CA 1
ATOM 662 C C . LYS A 1 82 ? -5.505 8.885 1.755 1.00 98.38 82 LYS A C 1
ATOM 664 O O . LYS A 1 82 ? -5.933 9.006 2.898 1.00 98.38 82 LYS A O 1
ATOM 669 N N . MET A 1 83 ? -5.139 7.714 1.237 1.00 98.44 83 MET A N 1
ATOM 670 C CA . MET A 1 83 ? -5.228 6.442 1.954 1.00 98.44 83 MET A CA 1
ATOM 671 C C . MET A 1 83 ? -4.351 6.434 3.213 1.00 98.44 83 MET A C 1
ATOM 673 O O . MET A 1 83 ? -4.794 5.988 4.267 1.00 98.44 83 MET A O 1
ATOM 677 N N . LEU A 1 84 ? -3.133 6.971 3.129 1.00 98.75 84 LEU A N 1
ATOM 678 C CA . LEU A 1 84 ? -2.205 7.035 4.258 1.00 98.75 84 LEU A CA 1
ATOM 679 C C . LEU A 1 84 ? -2.638 8.056 5.319 1.00 98.75 84 LEU A C 1
ATOM 681 O O . LEU A 1 84 ? -2.522 7.778 6.506 1.00 98.75 84 LEU A O 1
ATOM 685 N N . ILE A 1 85 ? -3.226 9.193 4.927 1.00 98.75 85 ILE A N 1
ATOM 686 C CA . ILE A 1 85 ? -3.831 10.135 5.886 1.00 98.75 85 ILE A CA 1
ATOM 687 C C . ILE A 1 85 ? -4.938 9.447 6.696 1.00 98.75 85 ILE A C 1
ATOM 689 O O . ILE A 1 85 ? -4.968 9.578 7.919 1.00 98.75 85 ILE A O 1
ATOM 693 N N . LEU A 1 86 ? -5.812 8.679 6.037 1.00 98.25 86 LEU A N 1
ATOM 694 C CA . LEU A 1 86 ? -6.859 7.912 6.719 1.00 98.25 86 LEU A CA 1
ATOM 695 C C . LEU A 1 86 ? -6.260 6.844 7.643 1.00 98.25 86 LEU A C 1
ATOM 697 O O . LEU A 1 86 ? -6.664 6.734 8.800 1.00 98.25 86 LEU A O 1
ATOM 701 N N . ALA A 1 87 ? -5.257 6.097 7.172 1.00 98.44 87 ALA A N 1
ATOM 702 C CA . ALA A 1 87 ? -4.565 5.107 7.994 1.00 98.44 87 ALA A CA 1
ATOM 703 C C . ALA A 1 87 ? -3.942 5.745 9.246 1.00 98.44 87 ALA A C 1
ATOM 705 O O . ALA A 1 87 ? -4.075 5.204 10.343 1.00 98.44 87 ALA A O 1
ATOM 706 N N . ARG A 1 88 ? -3.333 6.930 9.116 1.00 98.44 88 ARG A N 1
ATOM 707 C CA . ARG A 1 88 ? -2.806 7.690 10.253 1.00 98.44 88 ARG A CA 1
ATOM 708 C C . ARG A 1 88 ? -3.899 8.116 11.232 1.00 98.44 88 ARG A C 1
ATOM 710 O O . ARG A 1 88 ? -3.680 8.053 12.436 1.00 98.44 88 ARG A O 1
ATOM 717 N N . GLN A 1 89 ? -5.049 8.574 10.746 1.00 98.38 89 GLN A N 1
ATOM 718 C CA . GLN A 1 89 ? -6.162 8.977 11.613 1.00 98.38 89 GLN A CA 1
ATOM 719 C C . GLN A 1 89 ? -6.710 7.797 12.423 1.00 98.38 89 GLN A C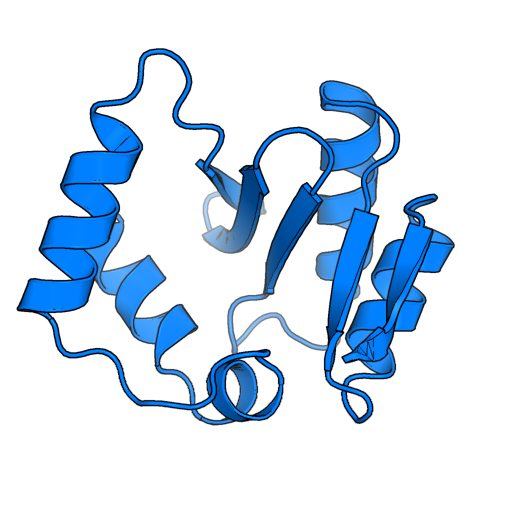 1
ATOM 721 O O . GLN A 1 89 ? -7.035 7.967 13.593 1.00 98.38 89 GLN A O 1
ATOM 726 N N . MET A 1 90 ? -6.768 6.607 11.821 1.00 97.38 90 MET A N 1
ATOM 727 C CA . MET A 1 90 ? -7.282 5.401 12.475 1.00 97.38 90 MET A CA 1
ATOM 728 C C . MET A 1 90 ? -6.266 4.738 13.412 1.00 97.38 90 MET A C 1
ATOM 730 O O . MET A 1 90 ? -6.637 4.258 14.478 1.00 97.38 90 MET A O 1
ATOM 734 N N . PHE A 1 91 ? -4.988 4.699 13.025 1.00 97.69 91 PHE A N 1
ATOM 735 C CA . PHE A 1 91 ? -3.977 3.862 13.686 1.00 97.69 91 PHE A CA 1
ATOM 736 C C . PHE A 1 91 ? -2.770 4.640 14.230 1.00 97.69 91 PHE A C 1
ATOM 738 O O . PHE A 1 91 ? -1.835 4.028 14.753 1.00 97.69 91 PHE A O 1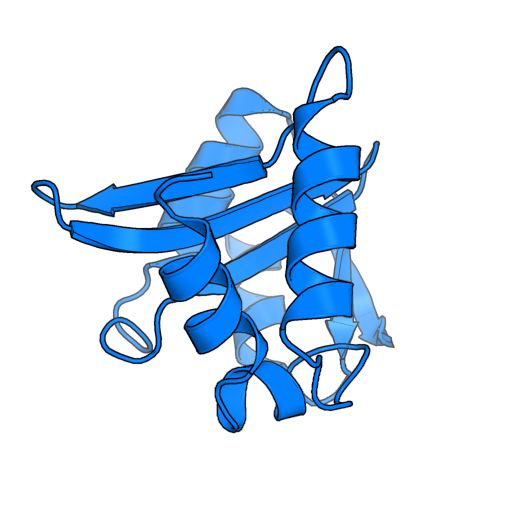
ATOM 745 N N . GLY A 1 92 ? -2.769 5.968 14.108 1.00 98.38 92 GLY A N 1
ATOM 746 C CA . GLY A 1 92 ? -1.648 6.834 14.470 1.00 98.38 92 GLY A CA 1
ATOM 747 C C . GLY A 1 92 ? -0.499 6.830 13.448 1.00 98.38 92 GLY A C 1
ATOM 748 O O . GLY A 1 92 ? -0.588 6.189 12.397 1.00 98.38 92 GLY A O 1
ATOM 749 N N . PRO A 1 93 ? 0.602 7.562 13.724 1.00 98.31 93 PRO A N 1
ATOM 750 C CA . PRO A 1 93 ? 1.836 7.459 12.941 1.00 98.31 93 PRO A CA 1
ATOM 751 C C . PRO A 1 93 ? 2.305 6.009 12.820 1.00 98.31 93 PRO A C 1
ATOM 753 O O . PRO A 1 93 ? 2.190 5.229 13.762 1.00 98.31 93 PRO A O 1
ATOM 756 N N . LYS A 1 94 ? 2.891 5.687 11.667 1.00 98.69 94 LYS A N 1
ATOM 757 C CA . LYS A 1 94 ? 3.460 4.370 11.355 1.00 98.69 94 LYS A CA 1
ATOM 758 C C . LYS A 1 94 ? 4.806 4.526 10.666 1.00 98.69 94 LYS A C 1
ATOM 760 O O . LYS A 1 94 ? 5.066 5.583 10.085 1.00 98.69 94 LYS A O 1
ATOM 765 N N . LEU A 1 95 ? 5.617 3.480 10.708 1.00 98.75 95 LEU A N 1
ATOM 766 C CA . LEU A 1 95 ? 6.834 3.347 9.925 1.00 98.75 95 LEU A CA 1
ATOM 767 C C . LEU A 1 95 ? 6.509 2.734 8.556 1.00 98.75 95 LEU A C 1
ATOM 769 O O . LEU A 1 95 ? 5.971 1.635 8.462 1.00 98.75 95 LEU A O 1
ATOM 773 N N . ALA A 1 96 ? 6.861 3.425 7.478 1.00 98.50 96 ALA A N 1
ATOM 774 C CA . ALA A 1 96 ? 6.822 2.886 6.128 1.00 98.50 96 ALA A CA 1
ATOM 775 C C . ALA A 1 96 ? 8.239 2.478 5.708 1.00 98.50 96 ALA A C 1
ATOM 777 O O . ALA A 1 96 ? 9.107 3.331 5.503 1.00 98.50 96 ALA A O 1
ATOM 778 N N . ARG A 1 97 ? 8.476 1.172 5.557 1.00 98.19 97 ARG A N 1
ATOM 779 C CA . ARG A 1 97 ? 9.709 0.673 4.937 1.00 98.19 97 ARG A CA 1
ATOM 780 C C . ARG A 1 97 ? 9.567 0.673 3.425 1.00 98.19 97 ARG A C 1
ATOM 782 O O . ARG A 1 97 ? 8.613 0.110 2.890 1.00 98.19 97 ARG A O 1
ATOM 789 N N . ILE A 1 98 ? 10.487 1.340 2.739 1.00 97.94 98 ILE A N 1
ATOM 790 C CA . ILE A 1 98 ? 10.356 1.648 1.314 1.00 97.94 98 ILE A CA 1
ATOM 791 C C . ILE A 1 98 ? 11.680 1.354 0.614 1.00 97.94 98 ILE A C 1
ATOM 793 O O . ILE A 1 98 ? 12.742 1.731 1.102 1.00 97.94 98 ILE A O 1
ATOM 797 N N . ALA A 1 99 ? 11.615 0.669 -0.529 1.00 95.75 99 ALA A N 1
ATOM 798 C CA . ALA A 1 99 ? 12.789 0.408 -1.358 1.00 95.75 99 ALA A CA 1
ATOM 799 C C . ALA A 1 99 ? 13.451 1.730 -1.788 1.00 95.75 99 ALA A C 1
ATOM 801 O O . ALA A 1 99 ? 12.741 2.682 -2.120 1.00 95.75 99 ALA A O 1
ATOM 802 N N . ARG A 1 100 ? 14.789 1.784 -1.822 1.00 92.25 100 ARG A N 1
ATOM 803 C CA . ARG A 1 100 ? 15.576 2.996 -2.164 1.00 92.25 100 ARG A CA 1
ATOM 804 C C . ARG A 1 100 ? 15.089 3.767 -3.390 1.00 92.25 100 ARG A C 1
ATOM 806 O O . ARG A 1 100 ? 15.045 4.993 -3.360 1.00 92.25 100 ARG A O 1
ATOM 813 N N . ASP A 1 101 ? 14.657 3.062 -4.428 1.00 92.12 101 ASP A N 1
ATOM 814 C CA . ASP A 1 101 ? 14.253 3.686 -5.692 1.00 92.12 101 ASP A CA 1
ATOM 815 C C . ASP A 1 101 ? 12.769 4.090 -5.729 1.00 92.12 101 ASP A C 1
ATOM 817 O O . ASP A 1 101 ? 12.304 4.743 -6.665 1.00 92.12 101 ASP A O 1
ATOM 821 N N . ASN A 1 102 ? 11.999 3.758 -4.690 1.00 96.88 102 ASN A N 1
ATOM 822 C CA . ASN A 1 102 ? 10.572 4.051 -4.604 1.00 96.88 102 ASN A CA 1
ATOM 823 C C . ASN A 1 102 ? 10.303 5.413 -3.928 1.00 96.88 102 ASN A C 1
ATOM 825 O O . ASN A 1 102 ? 9.531 5.552 -2.974 1.00 96.88 102 ASN A O 1
ATOM 829 N N . VAL A 1 103 ? 10.932 6.454 -4.480 1.00 97.06 103 VAL A N 1
ATOM 830 C CA . VAL A 1 103 ? 10.787 7.854 -4.045 1.00 97.06 103 VAL A CA 1
ATOM 831 C C . VAL A 1 103 ? 9.327 8.338 -4.006 1.00 97.06 103 VAL A C 1
ATOM 833 O O . VAL A 1 103 ? 8.969 9.036 -3.052 1.00 97.06 103 VAL A O 1
ATOM 836 N N . PRO A 1 104 ? 8.443 7.994 -4.972 1.00 97.06 104 PRO A N 1
ATOM 837 C CA . PRO A 1 104 ? 7.046 8.424 -4.917 1.00 97.06 104 PRO A CA 1
ATOM 838 C C . PRO A 1 104 ? 6.306 7.924 -3.673 1.00 97.06 104 PRO A C 1
ATOM 840 O O . PRO A 1 104 ? 5.514 8.671 -3.097 1.00 97.06 104 PRO A O 1
ATOM 843 N N . SER A 1 105 ? 6.580 6.691 -3.240 1.00 97.69 105 SER A N 1
ATOM 844 C CA . SER A 1 105 ? 5.969 6.126 -2.034 1.00 97.69 105 SER A CA 1
ATOM 845 C C . SER A 1 105 ? 6.504 6.824 -0.785 1.00 97.69 105 SER A C 1
ATOM 847 O O . SER A 1 105 ? 5.717 7.269 0.048 1.00 97.69 105 SER A O 1
ATOM 849 N N . ALA A 1 106 ? 7.820 7.037 -0.689 1.00 98.38 106 ALA A N 1
ATOM 850 C CA . ALA A 1 106 ? 8.408 7.749 0.448 1.00 98.38 106 ALA A CA 1
ATOM 851 C C . ALA A 1 106 ? 7.787 9.133 0.645 1.00 98.38 106 ALA A C 1
ATOM 853 O O . ALA A 1 106 ? 7.265 9.428 1.719 1.00 98.38 106 ALA A O 1
ATOM 854 N N . ARG A 1 107 ? 7.693 9.916 -0.434 1.00 98.31 107 ARG A N 1
ATOM 855 C CA . ARG A 1 107 ? 7.052 11.237 -0.397 1.00 98.31 107 ARG A CA 1
ATOM 856 C C . ARG A 1 107 ? 5.589 11.176 0.041 1.00 98.31 107 ARG A C 1
ATOM 858 O O . ARG A 1 107 ? 5.127 12.071 0.744 1.00 98.31 107 ARG A O 1
ATOM 865 N N . ALA A 1 108 ? 4.838 10.158 -0.389 1.00 98.50 108 ALA A N 1
ATOM 866 C CA . ALA A 1 108 ? 3.443 9.996 0.012 1.00 98.50 108 ALA A CA 1
ATOM 867 C C . ALA A 1 108 ? 3.313 9.684 1.511 1.00 98.50 108 ALA A C 1
ATOM 869 O O . ALA A 1 108 ? 2.468 10.283 2.175 1.00 98.50 108 ALA A O 1
ATOM 870 N N . ALA A 1 109 ? 4.160 8.796 2.039 1.00 98.69 109 ALA A N 1
ATOM 871 C CA . ALA A 1 109 ? 4.191 8.446 3.457 1.00 98.69 109 ALA A CA 1
ATOM 872 C C . ALA A 1 109 ? 4.608 9.630 4.340 1.00 98.69 109 ALA A C 1
ATOM 874 O O . ALA A 1 109 ? 3.893 9.959 5.285 1.00 98.69 109 ALA A O 1
ATOM 875 N N . GLU A 1 110 ? 5.691 10.327 3.991 1.00 98.62 110 GLU A N 1
ATOM 876 C CA . GLU A 1 110 ? 6.159 11.513 4.722 1.00 98.62 110 GLU A CA 1
ATOM 877 C C . GLU A 1 110 ? 5.092 12.611 4.743 1.00 98.62 110 GLU A C 1
ATOM 879 O O . GLU A 1 110 ? 4.749 13.136 5.801 1.00 98.62 110 GLU A O 1
ATOM 884 N N . LYS A 1 111 ? 4.492 12.917 3.585 1.00 98.69 111 LYS A N 1
ATOM 885 C CA . LYS A 1 111 ? 3.442 13.940 3.481 1.00 98.69 111 LYS A CA 1
ATOM 886 C C . LYS A 1 111 ? 2.165 13.560 4.238 1.00 98.69 111 LYS A C 1
ATOM 888 O O . LYS A 1 111 ? 1.443 14.448 4.684 1.00 98.69 111 LYS A O 1
ATOM 893 N N . ALA A 1 112 ? 1.889 12.267 4.398 1.00 98.62 112 ALA A N 1
ATOM 894 C CA . ALA A 1 112 ? 0.803 11.770 5.240 1.00 98.62 112 ALA A CA 1
ATOM 895 C C . ALA A 1 112 ? 1.137 11.791 6.745 1.00 98.62 112 ALA A C 1
ATOM 897 O O . ALA A 1 112 ? 0.258 11.526 7.564 1.00 98.62 112 ALA A O 1
ATOM 898 N N . GLY A 1 113 ? 2.376 12.112 7.132 1.00 98.50 113 GLY A N 1
ATOM 899 C CA . GLY A 1 113 ? 2.821 12.133 8.526 1.00 98.50 113 GLY A CA 1
ATOM 900 C C . GLY A 1 113 ? 3.230 10.761 9.067 1.00 98.50 113 GLY A C 1
ATOM 901 O O . GLY A 1 113 ? 3.096 10.516 10.269 1.00 98.50 113 GLY A O 1
ATOM 902 N N . HIS A 1 114 ? 3.681 9.855 8.199 1.00 98.75 114 HIS A N 1
ATOM 903 C CA . HIS A 1 114 ? 4.377 8.624 8.576 1.00 98.75 114 HIS A CA 1
ATOM 904 C C . HIS A 1 114 ? 5.894 8.833 8.528 1.00 98.75 114 HIS A C 1
ATOM 906 O O . HIS A 1 114 ? 6.390 9.709 7.820 1.00 98.75 114 HIS A O 1
ATOM 912 N N . THR A 1 115 ? 6.634 8.003 9.257 1.00 98.69 115 THR A N 1
ATOM 913 C CA . THR A 1 115 ? 8.100 7.975 9.182 1.00 98.69 115 THR A CA 1
ATOM 914 C C . THR A 1 115 ? 8.523 7.026 8.066 1.00 98.69 115 THR A C 1
ATOM 916 O O . THR A 1 115 ? 7.879 5.997 7.869 1.00 98.69 115 THR A O 1
ATOM 919 N N . VAL A 1 116 ? 9.606 7.330 7.349 1.00 98.56 116 VAL A N 1
ATOM 920 C CA . VAL A 1 116 ? 10.143 6.462 6.290 1.00 98.56 116 VAL A CA 1
ATOM 921 C C . VAL A 1 116 ? 11.491 5.880 6.699 1.00 98.56 116 VAL A C 1
ATOM 923 O O . VAL A 1 116 ? 12.366 6.596 7.180 1.00 98.56 116 VAL A O 1
ATOM 926 N N . ALA A 1 117 ? 11.664 4.579 6.464 1.00 98.00 117 ALA A N 1
ATOM 927 C CA . ALA A 1 117 ? 12.963 3.916 6.487 1.00 98.00 117 ALA A CA 1
ATOM 928 C C . ALA A 1 117 ? 13.254 3.299 5.116 1.00 98.00 117 ALA A C 1
ATOM 930 O O . ALA A 1 117 ? 12.442 2.547 4.574 1.00 98.00 117 ALA A O 1
ATOM 931 N N . TRP A 1 118 ? 14.423 3.612 4.566 1.00 96.44 118 TRP A N 1
ATOM 932 C CA . TRP A 1 118 ? 14.865 3.103 3.272 1.00 96.44 118 TRP A CA 1
ATOM 933 C C . TRP A 1 118 ? 15.502 1.720 3.407 1.00 96.44 118 TRP A C 1
ATOM 935 O O . TRP A 1 118 ? 16.308 1.509 4.317 1.00 96.44 118 TRP A O 1
ATOM 945 N N . LEU A 1 119 ? 15.175 0.814 2.484 1.00 91.69 119 LEU A N 1
ATOM 946 C CA . LEU A 1 119 ? 15.803 -0.504 2.333 1.00 91.69 119 LEU A CA 1
ATOM 947 C C . LEU A 1 119 ? 16.561 -0.577 1.005 1.00 91.69 119 LEU A C 1
ATOM 949 O O . LEU A 1 119 ? 15.941 -0.283 -0.045 1.00 91.69 119 LEU A O 1
#

Organism: NCBI:txid412755

InterPro domains:
  IPR000182 GNAT domain [PF13302] (2-113)
  IPR000182 GNAT domain [PS51186] (1-119)
  IPR016181 Acyl-CoA N-acyltransferase [SSF55729] (2-115)

pLDDT: mean 97.31, std 1.65, range [91.69, 98.75]

Foldseek 3Di:
DVCLVVVLCQCQPQVNLVWDPHNDRDDSVNSVVVVVVLVPDPDSQKDFDDDPNHGQWIWHDDPQAIDITGRPVNPPVLVLLVVLLVVCVVPNAGEYETEPVNVVNCVSNVNSVHHYDYD

Secondary structure (DSSP, 8-state):
-TTHHHHHHHHH-HHHHHHSSS-SPPPHHHHHHHHHHHHTSSS--EEEEEETTEEEEEEEEETTEEEEEE-GGGTTSSHHHHHHHHHHHHH-S-EEEE-TT-HHHHHHHHHTT-EEEE-

Sequence (119 aa):
MEDARLLFSWRNDPLTRRMSINSDTVDWDTHRSWLERRLGRADPLLHIAEIEGHCVGTFRIDGDEISYTVAPDFRGKGIALKMLILARQMFGPKLARIARDNVPSARAAEKAGHTVAWL

Radius of gyration: 13.54 Å; chains: 1; bounding box: 33×35×29 Å